Protein AF-A0A0R2NPW0-F1 (afdb_monomer_lite)

Foldseek 3Di:
DDPVLVVLLVLLVVLLPDPCVLPDPVLNVLSVVLNVCSVVVNDPLLSLVVNLVSPPPPPPDLVSRDDSNSVSNVVSVVVVVVDDPVRCVVSVVPPDRVVPDPPPPPDD

Sequence (108 aa):
MDEKAQELFDLIDAAYNEDLSNQPDIYKSNLLKRAGELESGKDGITVMTEIFKDYPTNALDAMSLPEHSRKLYMYVNERFKKLTEKELRDLNLGVGLIATSFTFGSIM

Secondary structure (DSSP, 8-state):
--HHHHHHHHHHHHHHHS--TTS-HHHHHHHHHHHHHHHTT--HHHHHHHHHHHS-TT-S-GGGS-HHHHHHHHHHHHHHHTS-HHHHHHTT-TTTTSTTT-------

InterPro domains:
  IPR015046 Lactococcin-A immunity protein-like [PF08951] (4-76)
  IPR023130 Ta0600-like superfamily [G3DSA:1.20.1440.50] (1-104)

Structure (mmCIF, N/CA/C/O backbone):
data_AF-A0A0R2NPW0-F1
#
_entry.id   AF-A0A0R2NPW0-F1
#
loop_
_atom_site.group_PDB
_atom_site.id
_atom_site.type_symbol
_atom_site.label_atom_id
_atom_site.label_alt_id
_atom_site.label_comp_id
_atom_site.label_asym_id
_atom_site.label_entity_id
_atom_site.label_seq_id
_atom_site.pdbx_PDB_ins_code
_atom_site.Cartn_x
_atom_site.Cartn_y
_atom_site.Cartn_z
_atom_site.occupancy
_atom_site.B_iso_or_equiv
_atom_site.auth_seq_id
_atom_site.auth_comp_id
_atom_site.auth_asym_id
_atom_site.auth_atom_id
_atom_site.pdbx_PDB_model_num
ATOM 1 N N . MET A 1 1 ? -13.811 -9.726 6.195 1.00 72.06 1 MET A N 1
ATOM 2 C CA . MET A 1 1 ? -13.290 -8.428 5.731 1.00 72.06 1 MET A CA 1
ATOM 3 C C . MET A 1 1 ? -14.483 -7.524 5.447 1.00 72.06 1 MET A C 1
ATOM 5 O O . MET A 1 1 ? -15.504 -8.054 5.020 1.00 72.06 1 MET A O 1
ATOM 9 N N . ASP A 1 2 ? -14.423 -6.234 5.786 1.00 84.12 2 ASP A N 1
ATOM 10 C CA . ASP A 1 2 ? -15.514 -5.298 5.470 1.00 84.12 2 ASP A CA 1
ATOM 11 C C . ASP A 1 2 ? -15.498 -4.883 3.985 1.00 84.12 2 ASP A C 1
ATOM 13 O O . ASP A 1 2 ? -14.534 -5.157 3.273 1.00 84.12 2 ASP A O 1
ATOM 17 N N . GLU A 1 3 ? -16.572 -4.242 3.514 1.00 85.88 3 GLU A N 1
ATOM 18 C CA . GLU A 1 3 ? -16.749 -3.856 2.103 1.00 85.88 3 GLU A CA 1
ATOM 19 C C . GLU A 1 3 ? -15.625 -2.944 1.582 1.00 85.88 3 GLU A C 1
ATOM 21 O O . GLU A 1 3 ? -15.169 -3.107 0.453 1.00 85.88 3 GLU A O 1
ATOM 26 N N . LYS A 1 4 ? -15.118 -2.022 2.410 1.00 85.19 4 LYS A N 1
ATOM 27 C CA . LYS A 1 4 ? -14.059 -1.079 2.011 1.00 85.19 4 LYS A CA 1
ATOM 28 C C . LYS A 1 4 ? -12.689 -1.749 1.977 1.00 85.19 4 LYS A C 1
ATOM 30 O O . LYS A 1 4 ? -11.854 -1.404 1.143 1.00 85.19 4 LYS A O 1
ATOM 35 N N . ALA A 1 5 ? -12.448 -2.677 2.898 1.00 86.31 5 ALA A N 1
ATOM 36 C CA . ALA A 1 5 ? -11.243 -3.488 2.930 1.00 86.31 5 ALA A CA 1
ATOM 37 C C . ALA A 1 5 ? -11.212 -4.486 1.760 1.00 86.31 5 ALA A C 1
ATOM 39 O O . ALA A 1 5 ? -10.151 -4.680 1.176 1.00 86.31 5 ALA A O 1
ATOM 40 N N . GLN A 1 6 ? -12.367 -5.035 1.361 1.00 90.06 6 GLN A N 1
ATOM 41 C CA . GLN A 1 6 ? -12.489 -5.842 0.144 1.00 90.06 6 GLN A CA 1
ATOM 42 C C . GLN A 1 6 ? -12.216 -5.009 -1.113 1.00 90.06 6 GLN A C 1
ATOM 44 O O . GLN A 1 6 ? -11.392 -5.409 -1.924 1.00 90.06 6 GLN A O 1
ATOM 49 N N . GLU A 1 7 ? -12.813 -3.818 -1.232 1.00 92.50 7 GLU A N 1
ATOM 50 C CA . GLU A 1 7 ? -12.551 -2.898 -2.351 1.00 92.50 7 GLU A CA 1
ATOM 51 C C . GLU A 1 7 ? -11.052 -2.567 -2.477 1.00 92.50 7 GLU A C 1
ATOM 53 O O . GLU A 1 7 ? -10.486 -2.583 -3.570 1.00 92.50 7 GLU A O 1
ATOM 58 N N . LEU A 1 8 ? -10.380 -2.300 -1.352 1.00 92.56 8 LEU A N 1
ATOM 59 C CA . LEU A 1 8 ? -8.941 -2.043 -1.337 1.00 92.56 8 LEU A CA 1
ATOM 60 C C . LEU A 1 8 ? -8.123 -3.286 -1.715 1.00 92.56 8 LEU A C 1
ATOM 62 O O . LEU A 1 8 ? -7.149 -3.160 -2.455 1.00 92.56 8 LEU A O 1
ATOM 66 N N . PHE A 1 9 ? -8.503 -4.464 -1.221 1.00 93.94 9 PHE A N 1
ATOM 67 C CA . PHE A 1 9 ? -7.846 -5.723 -1.563 1.00 93.94 9 PHE A CA 1
ATOM 68 C C . PHE A 1 9 ? -7.931 -6.004 -3.067 1.00 93.94 9 PHE A C 1
ATOM 70 O O . PHE A 1 9 ? -6.906 -6.268 -3.691 1.00 93.94 9 PHE A O 1
ATOM 77 N N . ASP A 1 10 ? -9.113 -5.850 -3.665 1.00 94.81 10 ASP A N 1
ATOM 78 C CA . ASP A 1 10 ? -9.336 -6.079 -5.096 1.00 94.81 10 ASP A CA 1
ATOM 79 C C . ASP A 1 10 ? -8.488 -5.126 -5.961 1.00 94.81 10 ASP A C 1
ATOM 81 O O . ASP A 1 10 ? -7.954 -5.513 -7.002 1.00 94.81 10 ASP A O 1
ATOM 85 N N . LEU A 1 11 ? -8.304 -3.877 -5.516 1.00 94.62 11 LEU A N 1
ATOM 86 C CA . LEU A 1 11 ? -7.427 -2.910 -6.183 1.00 94.62 11 LEU A CA 1
ATOM 87 C C . LEU A 1 11 ? -5.943 -3.289 -6.086 1.00 94.62 11 LEU A C 1
ATOM 89 O O . LEU A 1 11 ? -5.200 -3.088 -7.049 1.00 94.62 11 LEU A O 1
ATOM 93 N N . ILE A 1 12 ? -5.504 -3.824 -4.943 1.00 93.69 12 ILE A N 1
ATOM 94 C CA . ILE A 1 12 ? -4.130 -4.311 -4.758 1.00 93.69 12 ILE A CA 1
ATOM 95 C C . ILE A 1 12 ? -3.886 -5.546 -5.621 1.00 93.69 12 ILE A C 1
ATOM 97 O O . ILE A 1 12 ? -2.857 -5.615 -6.289 1.00 93.69 12 ILE A O 1
ATOM 101 N N . ASP A 1 13 ? -4.825 -6.491 -5.637 1.00 95.19 13 ASP A N 1
ATOM 102 C CA . ASP A 1 13 ? -4.725 -7.705 -6.445 1.00 95.19 13 ASP A CA 1
ATOM 103 C C . ASP A 1 13 ? -4.673 -7.368 -7.943 1.00 95.19 13 ASP A C 1
ATOM 105 O O . ASP A 1 13 ? -3.805 -7.854 -8.671 1.00 95.19 13 ASP A O 1
ATOM 109 N N . ALA A 1 14 ? -5.511 -6.435 -8.403 1.00 94.69 14 ALA A N 1
ATOM 110 C CA . ALA A 1 14 ? -5.464 -5.955 -9.780 1.00 94.69 14 ALA A CA 1
ATOM 111 C C . ALA A 1 14 ? -4.116 -5.292 -10.130 1.00 94.69 14 ALA A C 1
ATOM 113 O O . ALA A 1 14 ? -3.563 -5.556 -11.197 1.00 94.69 14 ALA A O 1
ATOM 114 N N . ALA A 1 15 ? -3.562 -4.465 -9.235 1.00 92.44 15 ALA A N 1
ATOM 115 C CA . ALA A 1 15 ? -2.247 -3.847 -9.424 1.00 92.44 15 ALA A CA 1
ATOM 116 C C . ALA A 1 15 ? -1.098 -4.870 -9.369 1.00 92.44 15 ALA A C 1
ATOM 118 O O . ALA A 1 15 ? -0.092 -4.715 -10.049 1.00 92.44 15 ALA A O 1
ATOM 119 N N . TYR A 1 16 ? -1.228 -5.941 -8.585 1.00 92.81 16 TYR A N 1
ATOM 120 C CA . TYR A 1 16 ? -0.212 -6.989 -8.482 1.00 92.81 16 TYR A CA 1
ATOM 121 C C . TYR A 1 16 ? -0.116 -7.852 -9.751 1.00 92.81 16 TYR A C 1
ATOM 123 O O . TYR A 1 16 ? 0.973 -8.320 -10.114 1.00 92.81 16 TYR A O 1
ATOM 131 N N . ASN A 1 17 ? -1.259 -8.073 -10.404 1.00 93.44 17 ASN A N 1
ATOM 132 C CA . ASN A 1 17 ? -1.400 -8.955 -11.561 1.00 93.44 17 ASN A CA 1
ATOM 133 C C . ASN A 1 17 ? -1.135 -8.272 -12.914 1.00 93.44 17 ASN A C 1
ATOM 135 O O . ASN A 1 17 ? -1.108 -8.957 -13.937 1.00 93.44 17 ASN A O 1
ATOM 139 N N . GLU A 1 18 ? -0.926 -6.956 -12.952 1.00 91.25 18 GLU A N 1
ATOM 140 C CA . GLU A 1 18 ? -0.589 -6.255 -14.193 1.00 91.25 18 GLU A CA 1
ATOM 141 C C . GLU A 1 18 ? 0.912 -6.327 -14.536 1.00 91.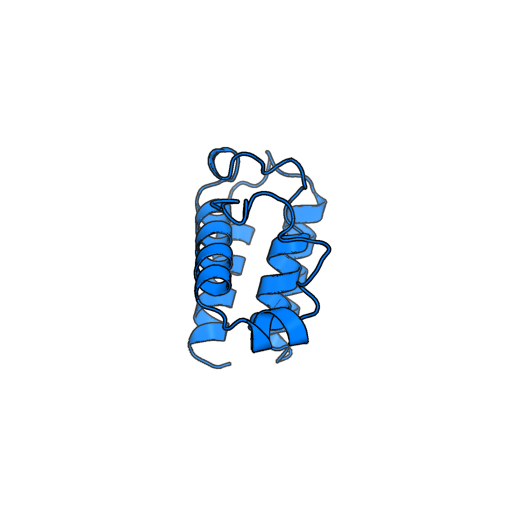25 18 GLU A C 1
ATOM 143 O O . GLU A 1 18 ? 1.739 -6.827 -13.766 1.00 91.25 18 GLU A O 1
ATOM 148 N N . ASP A 1 19 ? 1.277 -5.832 -15.721 1.00 88.69 19 ASP A N 1
ATOM 149 C CA . ASP A 1 19 ? 2.682 -5.709 -16.108 1.00 88.69 19 ASP A CA 1
AT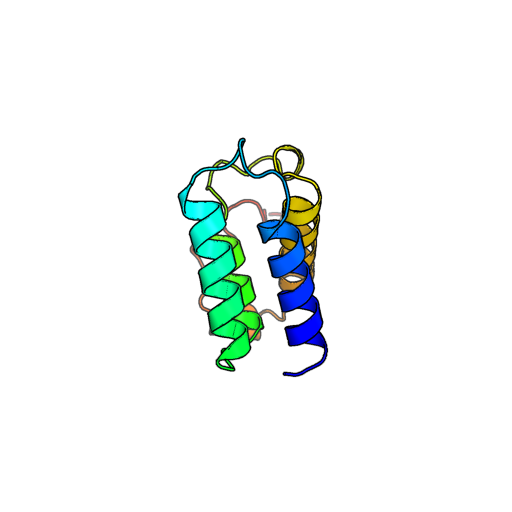OM 150 C C . ASP A 1 19 ? 3.364 -4.579 -15.320 1.00 88.69 19 ASP A C 1
ATOM 152 O O . ASP A 1 19 ? 3.148 -3.392 -15.566 1.00 88.69 19 ASP A O 1
ATOM 156 N N . LEU A 1 20 ? 4.206 -4.981 -14.369 1.00 86.38 20 LEU A N 1
ATOM 157 C CA . LEU A 1 20 ? 4.988 -4.102 -13.501 1.00 86.38 20 LEU A CA 1
ATOM 158 C C . LEU A 1 20 ? 6.463 -4.009 -13.924 1.00 86.38 20 LEU A C 1
ATOM 160 O O . LEU A 1 20 ? 7.293 -3.565 -13.136 1.00 86.38 20 LEU A O 1
ATOM 164 N N . SER A 1 21 ? 6.820 -4.423 -15.145 1.00 85.38 21 SER A N 1
ATOM 165 C CA . SER A 1 21 ? 8.212 -4.422 -15.634 1.00 85.38 21 SER A CA 1
ATOM 166 C C . SER A 1 21 ? 8.882 -3.042 -15.635 1.00 85.38 21 SER A C 1
ATOM 168 O O . SER A 1 21 ? 10.109 -2.950 -15.616 1.00 85.38 21 SER A O 1
ATOM 170 N N . ASN A 1 22 ? 8.092 -1.965 -15.638 1.00 80.69 22 ASN A N 1
ATOM 171 C CA . ASN A 1 22 ? 8.569 -0.586 -15.555 1.00 80.69 22 ASN A CA 1
ATOM 172 C C . ASN A 1 22 ? 8.651 -0.039 -14.115 1.00 80.69 22 ASN A C 1
ATOM 174 O O . ASN A 1 22 ? 8.987 1.133 -13.937 1.00 80.69 22 ASN A O 1
ATOM 178 N N . GLN A 1 23 ? 8.331 -0.851 -13.104 1.00 82.25 23 GLN A N 1
ATOM 179 C CA . GLN A 1 23 ? 8.381 -0.483 -11.691 1.00 82.25 23 GLN A CA 1
ATOM 180 C C . GLN A 1 23 ? 9.575 -1.138 -10.982 1.00 82.25 23 GLN A C 1
ATOM 182 O O . GLN A 1 23 ? 10.072 -2.173 -11.423 1.00 82.25 23 GLN A O 1
ATOM 187 N N . PRO A 1 24 ? 10.043 -0.571 -9.855 1.00 83.50 24 PRO A N 1
ATOM 188 C CA . PRO A 1 24 ? 11.056 -1.222 -9.030 1.00 83.50 24 PRO A CA 1
ATOM 189 C C . PRO A 1 24 ? 10.568 -2.580 -8.502 1.00 83.50 24 PRO A C 1
ATOM 191 O O . PRO A 1 24 ? 9.429 -2.680 -8.0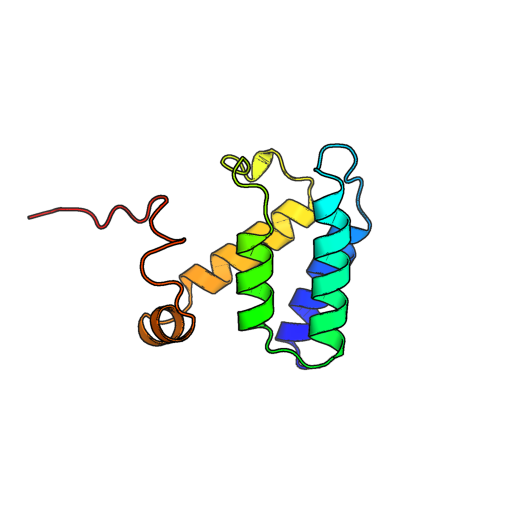48 1.00 83.50 24 PRO A O 1
ATOM 194 N N . ASP A 1 25 ? 11.443 -3.587 -8.438 1.00 82.00 25 ASP A N 1
ATOM 195 C CA . ASP A 1 25 ? 11.098 -4.945 -7.964 1.00 82.00 25 ASP A CA 1
ATOM 196 C C . ASP A 1 25 ? 10.422 -4.960 -6.579 1.00 82.00 25 ASP A C 1
ATOM 198 O O . ASP A 1 25 ? 9.535 -5.771 -6.297 1.00 82.00 25 ASP A O 1
ATOM 202 N N . ILE A 1 26 ? 10.808 -4.018 -5.710 1.00 86.56 26 ILE A N 1
ATOM 203 C CA . ILE A 1 26 ? 10.236 -3.873 -4.367 1.00 86.56 26 ILE A CA 1
ATOM 204 C C . ILE A 1 26 ? 8.743 -3.520 -4.397 1.00 86.56 26 ILE A C 1
ATOM 206 O O . ILE A 1 26 ? 8.020 -3.879 -3.472 1.00 86.56 26 ILE A O 1
ATOM 210 N N . TYR A 1 27 ? 8.253 -2.878 -5.462 1.00 87.06 27 TYR A N 1
ATOM 211 C CA . TYR A 1 27 ? 6.855 -2.472 -5.588 1.00 87.06 27 TYR A CA 1
ATOM 212 C C . TYR A 1 27 ? 5.916 -3.682 -5.580 1.00 87.06 27 TYR A C 1
ATOM 214 O O . TYR A 1 27 ? 4.979 -3.737 -4.784 1.00 87.06 27 TYR A O 1
ATOM 222 N N . LYS A 1 28 ? 6.225 -4.712 -6.379 1.00 88.81 28 LYS A N 1
ATOM 223 C CA . LYS A 1 28 ? 5.430 -5.946 -6.424 1.00 88.81 28 LYS A CA 1
ATOM 224 C C . LYS A 1 28 ? 5.435 -6.680 -5.080 1.00 88.81 28 LYS A C 1
ATOM 226 O O . LYS A 1 28 ? 4.400 -7.179 -4.640 1.00 88.81 28 LYS A O 1
ATOM 231 N N . SER A 1 29 ? 6.584 -6.707 -4.401 1.00 90.31 29 SER A N 1
ATOM 232 C CA . SER A 1 29 ? 6.691 -7.272 -3.050 1.00 90.31 29 SER A CA 1
ATOM 233 C C . SER A 1 29 ? 5.871 -6.485 -2.025 1.00 90.31 29 SER A C 1
ATOM 235 O O . SER A 1 29 ? 5.280 -7.088 -1.128 1.00 90.31 29 SER A O 1
ATOM 237 N N . ASN A 1 30 ? 5.826 -5.157 -2.141 1.00 90.94 30 ASN A N 1
ATOM 238 C CA . ASN A 1 30 ? 5.031 -4.309 -1.263 1.00 90.94 30 ASN A CA 1
ATOM 239 C C . ASN A 1 30 ? 3.538 -4.573 -1.471 1.00 90.94 30 ASN A C 1
ATOM 241 O O . ASN A 1 30 ? 2.851 -4.831 -0.491 1.00 90.94 30 ASN A O 1
ATOM 245 N N . LEU A 1 31 ? 3.046 -4.628 -2.715 1.00 91.94 31 LEU A N 1
ATOM 246 C CA . LEU A 1 31 ? 1.642 -4.963 -3.000 1.00 91.94 31 LEU A CA 1
ATOM 247 C C . LEU A 1 31 ? 1.222 -6.293 -2.356 1.00 91.94 31 LEU A C 1
ATOM 249 O O . LEU A 1 31 ? 0.233 -6.336 -1.626 1.00 91.94 31 LEU A O 1
ATOM 253 N N . LEU A 1 32 ? 2.022 -7.351 -2.533 1.00 93.38 32 LEU A N 1
ATOM 254 C CA . LEU A 1 32 ? 1.746 -8.657 -1.928 1.00 93.38 32 LEU A CA 1
ATOM 255 C C . LEU A 1 32 ? 1.712 -8.591 -0.395 1.00 93.38 32 LEU A C 1
ATOM 257 O O . LEU A 1 32 ? 0.828 -9.163 0.242 1.00 93.38 32 LEU A O 1
ATOM 261 N N . LYS A 1 33 ? 2.658 -7.862 0.208 1.00 93.88 33 LYS A N 1
ATOM 262 C CA . LYS A 1 33 ? 2.688 -7.650 1.657 1.00 93.88 33 LYS A CA 1
ATOM 263 C C . LYS A 1 33 ? 1.413 -6.954 2.144 1.00 93.88 33 LYS A C 1
ATOM 265 O O . LYS A 1 33 ? 0.847 -7.378 3.146 1.00 93.88 33 LYS A O 1
ATOM 270 N N . ARG A 1 34 ? 0.956 -5.906 1.453 1.00 92.12 34 ARG A N 1
ATOM 271 C CA . ARG A 1 34 ? -0.241 -5.138 1.838 1.00 92.12 34 ARG A CA 1
ATOM 272 C C . ARG A 1 34 ? -1.531 -5.938 1.674 1.00 92.12 34 ARG A C 1
ATOM 274 O O . ARG A 1 34 ? -2.398 -5.841 2.539 1.00 92.12 34 ARG A O 1
ATOM 281 N N . ALA A 1 35 ? -1.624 -6.774 0.639 1.00 93.00 35 ALA A N 1
ATOM 282 C CA . ALA A 1 35 ? -2.724 -7.724 0.481 1.00 93.00 35 ALA A CA 1
ATOM 283 C C . ALA A 1 35 ? -2.810 -8.685 1.682 1.00 93.00 35 ALA A C 1
ATOM 285 O O . ALA A 1 35 ? -3.856 -8.776 2.321 1.00 93.00 35 ALA A O 1
ATOM 286 N N . GLY A 1 36 ? -1.691 -9.314 2.063 1.00 91.94 36 GLY A N 1
ATOM 287 C CA . GLY A 1 36 ? -1.655 -10.219 3.219 1.00 91.94 36 GLY A CA 1
ATOM 288 C C . GLY A 1 36 ? -1.934 -9.520 4.557 1.00 91.94 36 GLY A C 1
ATOM 289 O O . GLY A 1 36 ? -2.566 -10.087 5.447 1.00 91.94 36 GLY A O 1
ATOM 290 N N . GLU A 1 37 ? -1.515 -8.261 4.705 1.00 91.81 37 GLU A N 1
ATOM 291 C CA . GLU A 1 37 ? -1.860 -7.449 5.873 1.00 91.81 37 GLU A CA 1
ATOM 292 C C . GLU A 1 37 ? -3.379 -7.209 5.978 1.00 91.81 37 GLU A C 1
ATOM 294 O O . GLU A 1 37 ? -3.931 -7.371 7.070 1.00 91.81 37 GLU A O 1
ATOM 299 N N . LEU A 1 38 ? -4.076 -6.913 4.873 1.00 90.62 38 LEU A N 1
ATOM 300 C CA . LEU A 1 38 ? -5.543 -6.788 4.867 1.00 90.62 38 LEU A CA 1
ATOM 301 C C . LEU A 1 38 ? -6.240 -8.101 5.217 1.00 90.62 38 LEU A C 1
ATOM 303 O O . LEU A 1 38 ? -7.157 -8.103 6.040 1.00 90.62 38 LEU A O 1
ATOM 307 N N . GLU A 1 39 ? -5.780 -9.220 4.656 1.00 89.25 39 GLU A N 1
ATOM 308 C CA . GLU A 1 39 ? -6.339 -10.541 4.969 1.00 89.25 39 GLU A CA 1
ATOM 309 C C . GLU A 1 39 ? -6.173 -10.905 6.447 1.00 89.25 39 GLU A C 1
ATOM 311 O O . GLU A 1 39 ? -7.070 -11.497 7.048 1.00 89.25 39 GLU A O 1
ATOM 316 N N . SER A 1 40 ? -5.061 -10.496 7.067 1.00 89.12 40 SER A N 1
ATOM 317 C CA . SER A 1 40 ? -4.818 -10.704 8.500 1.00 89.12 40 SER A CA 1
ATOM 318 C C . SER A 1 40 ? -5.679 -9.824 9.420 1.00 89.12 40 SER A C 1
ATOM 320 O O . SER A 1 40 ? -5.609 -9.957 10.643 1.00 89.12 40 SER A O 1
ATOM 322 N N . GLY A 1 41 ? -6.503 -8.936 8.853 1.00 86.25 41 GLY A N 1
ATOM 323 C CA . GLY A 1 41 ? -7.379 -8.031 9.592 1.00 86.25 41 GLY A CA 1
ATOM 324 C C . GLY A 1 41 ? -6.709 -6.725 10.017 1.00 86.25 41 GLY A C 1
ATOM 325 O O . GLY A 1 41 ? -7.213 -6.058 10.923 1.00 86.25 41 GLY A O 1
ATOM 326 N N . LYS A 1 42 ? -5.584 -6.344 9.392 1.00 86.81 42 LYS A N 1
ATOM 327 C CA . LYS A 1 42 ? -4.996 -5.015 9.593 1.00 86.81 42 LYS A CA 1
ATOM 328 C C . LYS A 1 42 ? -5.975 -3.953 9.101 1.00 86.81 42 LYS A C 1
ATOM 330 O O . LYS A 1 42 ? -6.645 -4.119 8.084 1.00 86.81 42 LYS A O 1
ATOM 335 N N . ASP A 1 43 ? -6.038 -2.850 9.836 1.00 84.44 43 ASP A N 1
ATOM 336 C CA . ASP A 1 43 ? -6.909 -1.728 9.511 1.00 84.44 43 ASP A CA 1
ATOM 337 C C . ASP A 1 43 ? -6.624 -1.169 8.102 1.00 84.44 43 ASP A C 1
ATOM 339 O O . ASP A 1 43 ? -5.477 -0.889 7.737 1.00 84.44 43 ASP A O 1
ATOM 343 N N . GLY A 1 44 ? -7.687 -0.982 7.315 1.00 84.75 44 GLY A N 1
ATOM 344 C CA . GLY A 1 44 ? -7.587 -0.553 5.921 1.00 84.75 44 GLY A CA 1
ATOM 345 C C . GLY A 1 44 ? -6.980 0.840 5.758 1.00 84.75 44 GLY A C 1
ATOM 346 O O . GLY A 1 44 ? -6.259 1.082 4.793 1.00 84.75 44 GLY A O 1
ATOM 347 N N . ILE A 1 45 ? -7.198 1.754 6.710 1.00 82.88 45 ILE A N 1
ATOM 348 C CA . ILE A 1 45 ? -6.614 3.104 6.669 1.00 82.88 45 ILE A CA 1
ATOM 349 C C . ILE A 1 45 ? -5.098 3.042 6.879 1.00 82.88 45 ILE A C 1
ATOM 351 O O . ILE A 1 45 ? -4.332 3.717 6.180 1.00 82.88 45 ILE A O 1
ATOM 355 N N . THR A 1 46 ? -4.655 2.182 7.791 1.00 84.19 46 THR A N 1
ATOM 356 C CA . THR A 1 46 ? -3.237 1.896 8.017 1.00 84.19 46 THR A CA 1
ATOM 357 C C . THR A 1 46 ? -2.593 1.317 6.758 1.00 84.19 46 THR A C 1
ATOM 359 O O . THR A 1 46 ? -1.552 1.812 6.325 1.00 84.19 46 THR A O 1
ATOM 362 N N . VAL A 1 47 ? -3.240 0.341 6.115 1.00 87.06 47 VAL A N 1
ATOM 363 C CA . VAL A 1 47 ? -2.736 -0.256 4.870 1.00 87.06 47 VAL A CA 1
ATOM 364 C C . VAL A 1 47 ? -2.668 0.774 3.738 1.00 87.06 47 VAL A C 1
ATOM 366 O O . VAL A 1 47 ? -1.639 0.874 3.076 1.00 87.06 47 VAL A O 1
ATOM 369 N N . MET A 1 48 ? -3.699 1.606 3.547 1.00 86.56 48 MET A N 1
ATOM 370 C CA . MET A 1 48 ? -3.674 2.698 2.557 1.00 86.56 48 MET A CA 1
ATOM 371 C C . MET A 1 48 ? -2.511 3.667 2.794 1.00 86.56 48 MET A C 1
ATOM 373 O O . MET A 1 48 ? -1.869 4.124 1.849 1.00 86.56 48 MET A O 1
ATOM 377 N N . THR A 1 49 ? -2.223 3.969 4.060 1.00 82.25 49 THR A N 1
ATOM 378 C CA . THR A 1 49 ? -1.131 4.870 4.456 1.00 82.25 49 THR A CA 1
ATOM 379 C C . THR A 1 49 ? 0.221 4.298 4.095 1.00 82.25 49 THR A C 1
ATOM 381 O O . THR A 1 49 ? 1.099 5.012 3.616 1.00 82.25 49 THR A O 1
ATOM 384 N N . GLU A 1 50 ? 0.402 3.008 4.310 1.00 85.81 50 GLU A N 1
ATOM 385 C CA . GLU A 1 50 ? 1.642 2.347 3.960 1.00 85.81 50 GLU A CA 1
ATOM 386 C C . GLU A 1 50 ? 1.785 2.155 2.449 1.00 85.81 50 GLU A C 1
ATOM 388 O O . GLU A 1 50 ? 2.862 2.417 1.931 1.00 85.81 50 GLU A O 1
ATOM 393 N N . ILE A 1 51 ? 0.703 1.834 1.731 1.00 86.69 51 ILE A N 1
ATOM 394 C CA . ILE A 1 51 ? 0.680 1.819 0.260 1.00 86.69 51 ILE A CA 1
ATOM 395 C C . ILE A 1 51 ? 1.139 3.170 -0.292 1.00 86.69 51 ILE A C 1
ATOM 397 O O . ILE A 1 51 ? 1.987 3.216 -1.176 1.00 86.69 51 ILE A O 1
ATOM 401 N N . PHE A 1 52 ? 0.631 4.277 0.258 1.00 82.44 52 PHE A N 1
ATOM 402 C CA . PHE A 1 52 ? 1.033 5.619 -0.162 1.00 82.44 52 PHE A CA 1
ATOM 403 C C . PHE A 1 52 ? 2.532 5.889 0.047 1.00 82.44 52 PHE A C 1
ATOM 405 O O . PHE A 1 52 ? 3.157 6.522 -0.798 1.00 82.44 52 PHE A O 1
ATOM 412 N N . LYS A 1 53 ? 3.117 5.384 1.141 1.00 78.88 53 LYS A N 1
ATOM 413 C CA . LYS A 1 53 ? 4.560 5.496 1.434 1.00 78.88 53 LYS A CA 1
ATOM 414 C C . LYS A 1 53 ? 5.422 4.573 0.574 1.00 78.88 53 LYS A C 1
ATOM 416 O O . LYS A 1 53 ? 6.576 4.897 0.316 1.00 78.88 53 LYS A O 1
ATOM 421 N N . ASP A 1 54 ? 4.876 3.426 0.185 1.00 80.44 54 ASP A N 1
ATOM 422 C CA . ASP A 1 54 ? 5.565 2.405 -0.600 1.00 80.44 54 ASP A CA 1
ATOM 423 C C . ASP A 1 54 ? 5.651 2.768 -2.090 1.00 80.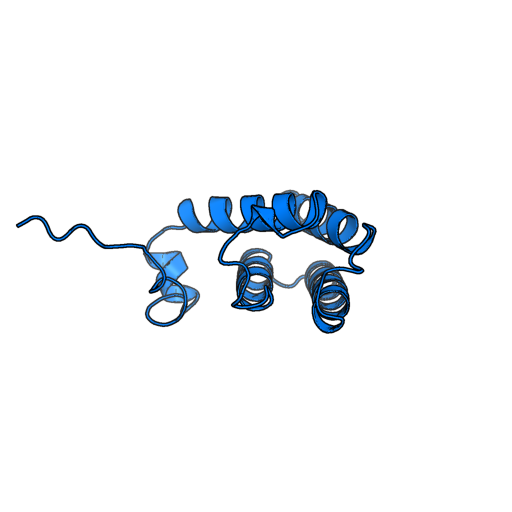44 54 ASP A C 1
ATOM 425 O O . ASP A 1 54 ? 6.457 2.172 -2.812 1.00 80.44 54 ASP A O 1
ATOM 429 N N . TYR A 1 55 ? 4.847 3.731 -2.566 1.00 76.19 55 TYR A N 1
ATOM 430 C CA . TYR A 1 55 ? 5.018 4.274 -3.911 1.00 76.19 55 TYR A CA 1
ATOM 431 C C . TYR A 1 55 ? 6.400 4.922 -4.032 1.00 76.19 55 TYR A C 1
ATOM 433 O O . TYR A 1 55 ? 6.796 5.704 -3.164 1.00 76.19 55 TYR A O 1
ATOM 441 N N . PRO A 1 56 ? 7.150 4.626 -5.108 1.00 64.31 56 PRO A N 1
ATOM 442 C CA . PRO A 1 56 ? 8.467 5.205 -5.298 1.00 64.31 56 PRO A CA 1
ATOM 443 C C . PRO A 1 56 ? 8.353 6.731 -5.283 1.00 64.31 56 PRO A C 1
ATOM 445 O O . PRO A 1 56 ? 7.518 7.303 -5.976 1.00 64.31 56 PRO A O 1
ATOM 448 N N . THR A 1 57 ? 9.222 7.403 -4.529 1.00 56.25 57 THR A N 1
ATOM 449 C CA . THR A 1 57 ? 9.295 8.872 -4.388 1.00 56.25 57 THR A CA 1
ATOM 450 C C . THR A 1 57 ? 9.424 9.628 -5.721 1.00 56.25 57 THR A C 1
ATOM 452 O O . THR A 1 57 ? 9.225 10.839 -5.759 1.00 56.25 57 THR A O 1
ATOM 455 N N . ASN A 1 58 ? 9.697 8.918 -6.821 1.00 47.84 58 ASN A N 1
ATOM 456 C CA . ASN A 1 58 ? 9.718 9.427 -8.194 1.00 47.84 58 ASN A CA 1
ATOM 457 C C . ASN A 1 58 ? 8.350 9.383 -8.906 1.00 47.84 58 ASN A C 1
ATOM 459 O O . ASN A 1 58 ? 8.260 9.804 -10.056 1.00 47.84 58 ASN A O 1
ATOM 463 N N . ALA A 1 59 ? 7.276 8.939 -8.245 1.00 50.78 59 ALA A N 1
ATOM 464 C CA . ALA A 1 59 ? 5.893 8.980 -8.732 1.00 50.78 59 ALA A CA 1
ATOM 465 C C . ALA A 1 59 ? 5.305 10.410 -8.741 1.00 50.78 59 ALA A C 1
ATOM 467 O O . ALA A 1 59 ? 4.111 10.607 -8.525 1.00 50.78 59 ALA A O 1
ATOM 468 N N . LEU A 1 60 ? 6.143 11.416 -9.024 1.00 45.50 60 LEU A N 1
ATOM 469 C CA . LEU A 1 60 ? 5.728 12.789 -9.330 1.00 45.50 60 LEU A CA 1
ATOM 470 C C . LEU A 1 60 ? 4.775 12.848 -10.530 1.00 45.50 60 LEU A C 1
ATOM 472 O O . LEU A 1 60 ? 4.116 13.864 -10.725 1.00 45.50 60 LEU A O 1
ATOM 476 N N . ASP A 1 61 ? 4.646 11.753 -11.279 1.00 56.84 61 ASP A N 1
ATOM 477 C CA . ASP A 1 61 ? 3.582 11.590 -12.246 1.00 56.84 61 ASP A CA 1
ATOM 478 C C . ASP A 1 61 ? 2.866 10.255 -12.029 1.00 56.84 61 ASP A C 1
ATOM 480 O O . ASP A 1 61 ? 3.358 9.199 -12.430 1.00 56.84 61 ASP A O 1
ATOM 484 N N . ALA A 1 62 ? 1.672 10.275 -11.431 1.00 62.16 62 ALA A N 1
ATOM 485 C CA . ALA A 1 62 ? 0.774 9.114 -11.401 1.00 62.16 62 ALA A CA 1
ATOM 486 C C . ALA A 1 62 ? 0.517 8.549 -12.820 1.00 62.16 62 ALA A C 1
ATOM 488 O O . ALA A 1 62 ? 0.117 7.395 -12.978 1.00 62.16 62 ALA A O 1
ATOM 489 N N . MET A 1 63 ? 0.790 9.340 -13.867 1.00 66.19 63 MET A N 1
ATOM 490 C CA . MET A 1 63 ? 0.772 8.915 -15.267 1.00 66.19 63 MET A CA 1
ATOM 491 C C . MET A 1 63 ? 1.877 7.914 -15.643 1.00 66.19 63 MET A C 1
ATOM 493 O O . MET A 1 63 ? 1.726 7.200 -16.629 1.00 66.19 63 MET A O 1
ATOM 497 N N . SER A 1 64 ? 2.958 7.818 -14.866 1.00 74.06 64 SER A N 1
ATOM 498 C CA . SER A 1 64 ? 4.030 6.825 -15.06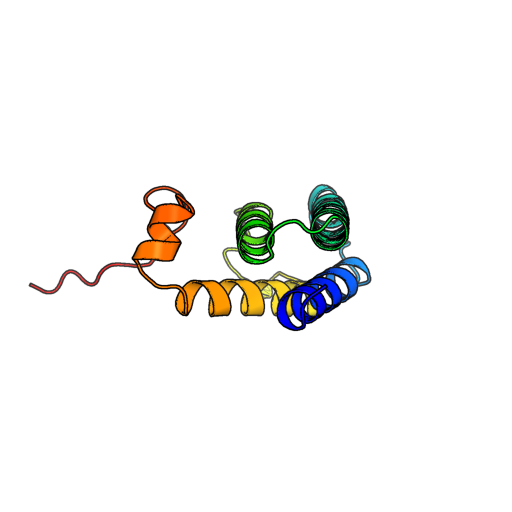2 1.00 74.06 64 SER A CA 1
ATOM 499 C C . SER A 1 64 ? 3.688 5.437 -14.512 1.00 74.06 64 SER A C 1
ATOM 501 O O . SER A 1 64 ? 4.332 4.452 -14.876 1.00 74.06 64 SER A O 1
ATOM 503 N N . LEU A 1 65 ? 2.657 5.348 -13.664 1.00 81.38 65 LEU A N 1
ATOM 504 C CA . LEU A 1 65 ? 2.160 4.077 -13.156 1.00 81.38 65 LEU A CA 1
ATOM 505 C C . LEU A 1 65 ? 1.361 3.343 -14.246 1.00 81.38 65 LEU A C 1
ATOM 507 O O . LEU A 1 65 ? 0.618 3.998 -14.994 1.00 81.38 65 LEU A O 1
ATOM 511 N N . PRO A 1 66 ? 1.457 2.004 -14.302 1.00 86.25 66 PRO A N 1
ATOM 512 C CA . PRO A 1 66 ? 0.517 1.153 -15.022 1.00 86.25 66 PRO A CA 1
ATOM 513 C C . PRO A 1 66 ? -0.939 1.392 -14.591 1.00 86.25 66 PRO A C 1
ATOM 515 O O . PRO A 1 66 ? -1.213 2.054 -13.587 1.00 86.25 66 PRO A O 1
ATOM 518 N N . GLU A 1 67 ? -1.896 0.912 -15.382 1.00 89.88 67 GLU A N 1
ATOM 519 C CA . GLU A 1 67 ? -3.304 1.298 -15.252 1.00 89.88 67 GLU A CA 1
ATOM 520 C C . GLU A 1 67 ? -3.903 0.975 -13.874 1.00 89.88 67 GLU A C 1
ATOM 522 O O . GLU A 1 67 ? -4.545 1.838 -13.266 1.00 89.88 67 GLU A O 1
ATOM 527 N N . HIS A 1 68 ? -3.706 -0.240 -13.363 1.00 91.50 68 HIS A N 1
ATOM 528 C CA . HIS A 1 68 ? -4.284 -0.673 -12.093 1.00 91.50 68 HIS A CA 1
ATOM 529 C C . HIS A 1 68 ? -3.544 -0.069 -10.899 1.00 91.50 68 HIS A C 1
ATOM 531 O O . HIS A 1 68 ? -4.189 0.404 -9.964 1.00 91.50 68 HIS A O 1
ATOM 537 N N . SER A 1 69 ? -2.222 0.054 -10.975 1.00 88.38 69 SER A N 1
ATOM 538 C CA . SER A 1 69 ? -1.389 0.777 -10.011 1.00 88.38 69 SER A CA 1
ATOM 539 C C . SER A 1 69 ? -1.812 2.241 -9.908 1.00 88.38 69 SER A C 1
ATOM 541 O O . SER A 1 69 ? -1.928 2.795 -8.816 1.00 88.38 69 SER A O 1
ATOM 543 N N . ARG A 1 70 ? -2.136 2.879 -11.039 1.00 88.00 70 ARG A N 1
ATOM 544 C CA . ARG A 1 70 ? -2.671 4.245 -11.061 1.00 88.00 70 ARG A CA 1
ATOM 545 C C . ARG A 1 70 ? -4.047 4.323 -10.408 1.00 88.00 70 ARG A C 1
ATOM 547 O O . ARG A 1 70 ? -4.285 5.250 -9.637 1.00 88.00 70 ARG A O 1
ATOM 554 N N . LYS A 1 71 ? -4.944 3.371 -10.684 1.00 90.62 71 LYS A N 1
ATOM 555 C CA . LYS A 1 71 ? -6.268 3.302 -10.037 1.00 90.62 71 LYS A CA 1
ATOM 556 C C . LYS A 1 71 ? -6.136 3.133 -8.523 1.00 90.62 71 LYS A C 1
ATOM 558 O O . LYS A 1 71 ? -6.790 3.867 -7.786 1.00 90.62 71 LYS A O 1
ATOM 563 N N . LEU A 1 72 ? -5.249 2.249 -8.065 1.00 91.00 72 LEU A N 1
ATOM 564 C CA . LEU A 1 72 ? -4.938 2.066 -6.647 1.00 91.00 72 LEU A CA 1
ATOM 565 C C . LEU A 1 72 ? -4.400 3.363 -6.025 1.00 91.00 72 LEU A C 1
ATOM 567 O O . LEU A 1 72 ? -4.884 3.790 -4.979 1.00 91.00 72 LEU A O 1
ATOM 571 N N . TYR A 1 73 ? -3.448 4.033 -6.680 1.00 87.06 73 TYR A N 1
ATOM 572 C CA . TYR A 1 73 ? -2.921 5.321 -6.225 1.00 87.06 73 TYR A CA 1
ATOM 573 C C . TYR A 1 73 ? -4.017 6.391 -6.114 1.00 87.06 73 TYR A C 1
ATOM 575 O O . TYR A 1 73 ? -4.120 7.071 -5.093 1.00 87.06 73 TYR A O 1
ATOM 583 N N . MET A 1 74 ? -4.858 6.533 -7.144 1.00 85.88 74 MET A N 1
ATOM 584 C CA . MET A 1 74 ? -5.964 7.493 -7.150 1.00 85.88 74 MET A CA 1
ATOM 585 C C . MET A 1 74 ? -6.967 7.201 -6.037 1.00 85.88 74 MET A C 1
ATOM 587 O O . MET A 1 74 ? -7.337 8.120 -5.311 1.00 85.88 74 MET A O 1
ATOM 591 N N . TYR A 1 75 ? -7.347 5.936 -5.859 1.00 89.06 75 TYR A N 1
ATOM 592 C CA . TYR A 1 75 ? -8.243 5.506 -4.790 1.00 89.06 75 TYR A CA 1
ATOM 593 C C . TYR A 1 75 ? -7.698 5.896 -3.411 1.00 89.06 75 TYR A C 1
ATOM 595 O O . TYR A 1 75 ? -8.377 6.564 -2.630 1.00 89.06 75 TYR A O 1
ATOM 603 N N . VAL A 1 76 ? -6.439 5.548 -3.137 1.00 85.75 76 VAL A N 1
ATOM 604 C CA . VAL A 1 76 ? -5.756 5.865 -1.878 1.00 85.75 76 VAL A CA 1
ATOM 605 C C . VAL A 1 76 ? -5.678 7.384 -1.661 1.00 85.75 76 VAL A C 1
ATOM 607 O O . VAL A 1 76 ? -6.041 7.882 -0.595 1.00 85.75 76 VAL A O 1
ATOM 610 N N . ASN A 1 77 ? -5.288 8.145 -2.685 1.00 82.19 77 ASN A N 1
ATOM 611 C CA . ASN A 1 77 ? -5.186 9.604 -2.622 1.00 82.19 77 ASN A CA 1
ATOM 612 C C . ASN A 1 77 ? -6.550 10.288 -2.392 1.00 82.19 77 ASN A C 1
ATOM 614 O O . ASN A 1 77 ? -6.667 11.222 -1.599 1.00 82.19 77 ASN A O 1
ATOM 618 N N . GLU A 1 78 ? -7.612 9.823 -3.053 1.00 82.62 78 GLU A N 1
ATOM 619 C CA . GLU A 1 78 ? -8.969 10.335 -2.842 1.00 82.62 78 GLU A CA 1
ATOM 620 C C . GLU A 1 78 ? -9.502 10.024 -1.445 1.00 82.62 78 GLU A C 1
ATOM 622 O O . GLU A 1 78 ? -10.186 10.862 -0.851 1.00 82.62 78 GLU A O 1
ATOM 627 N N . ARG A 1 79 ? -9.187 8.843 -0.902 1.00 81.69 79 ARG A N 1
ATOM 628 C CA . ARG A 1 79 ? -9.531 8.488 0.478 1.00 81.69 79 ARG A CA 1
ATOM 629 C C . ARG A 1 79 ? -8.817 9.412 1.463 1.00 81.69 79 ARG A C 1
ATOM 631 O O . ARG A 1 79 ? -9.485 9.927 2.355 1.00 81.69 79 ARG A O 1
ATOM 638 N N . PHE A 1 80 ? -7.536 9.728 1.249 1.00 75.31 80 PHE A N 1
ATOM 639 C CA . PHE A 1 80 ? -6.806 10.693 2.083 1.00 75.31 80 PHE A CA 1
ATOM 640 C C . PHE A 1 80 ? -7.405 12.096 2.066 1.00 75.31 80 PHE A C 1
ATOM 642 O O . PHE A 1 80 ? -7.546 12.705 3.123 1.00 75.31 80 PHE A O 1
ATOM 649 N N . LYS A 1 81 ? -7.833 12.591 0.900 1.00 71.31 81 LYS A N 1
ATOM 650 C CA . LYS A 1 81 ? -8.517 13.894 0.785 1.00 71.31 81 LYS A CA 1
ATOM 651 C C . LYS A 1 81 ? -9.847 13.959 1.543 1.00 71.31 81 LYS A C 1
ATOM 653 O O . LYS A 1 81 ? -10.329 15.054 1.815 1.00 71.31 81 LYS A O 1
ATOM 658 N N . LYS A 1 82 ? -10.459 12.809 1.834 1.00 75.19 82 LYS A N 1
ATOM 659 C CA . LYS A 1 82 ? -11.739 12.699 2.549 1.00 75.19 82 LYS A CA 1
ATOM 660 C C . LYS A 1 82 ? -11.571 12.427 4.050 1.00 75.19 82 LYS A C 1
ATOM 662 O O . LYS A 1 82 ? -12.584 12.408 4.745 1.00 75.19 82 LYS A O 1
ATOM 667 N N . LEU A 1 83 ? -10.347 12.214 4.548 1.00 72.12 83 LEU A N 1
ATOM 668 C CA . LEU A 1 83 ? -10.091 12.051 5.983 1.00 72.12 83 LEU A CA 1
ATOM 669 C C . LEU A 1 83 ? -10.218 13.386 6.721 1.00 72.12 83 LEU A C 1
ATOM 671 O O . LEU A 1 83 ? -9.880 14.447 6.195 1.00 72.12 83 LEU A O 1
ATOM 675 N N . THR A 1 84 ? -10.679 13.330 7.967 1.00 64.75 84 THR A N 1
ATOM 676 C CA . THR A 1 84 ? -10.735 14.501 8.847 1.00 64.75 84 THR A CA 1
ATOM 677 C C . THR A 1 84 ? -9.341 14.892 9.345 1.00 64.75 84 THR A C 1
ATOM 679 O O . THR A 1 84 ? -8.438 14.062 9.448 1.00 64.75 84 THR A O 1
ATOM 682 N N . GLU A 1 85 ? -9.153 16.157 9.739 1.00 63.47 85 GLU A N 1
ATOM 683 C CA . GLU A 1 85 ? -7.884 16.626 10.326 1.00 63.47 85 GLU A CA 1
ATOM 684 C C . GLU A 1 85 ? -7.455 15.820 11.560 1.00 63.47 85 GLU A C 1
ATOM 686 O O . GLU A 1 85 ? -6.261 15.648 11.808 1.00 63.47 85 GLU A O 1
ATOM 691 N N . LYS A 1 86 ? -8.424 15.315 12.334 1.00 64.19 86 LYS A N 1
ATOM 692 C CA . LYS A 1 86 ? -8.170 14.466 13.499 1.00 64.19 86 LYS A CA 1
ATOM 693 C C . LYS A 1 86 ? -7.599 13.112 13.078 1.00 64.19 86 LYS A C 1
ATOM 695 O O . LYS A 1 86 ? -6.569 12.712 13.602 1.00 64.19 86 LYS A O 1
ATOM 700 N N . GLU A 1 87 ? -8.212 12.456 12.096 1.00 65.94 87 GLU A N 1
ATOM 701 C CA . GLU A 1 87 ? -7.734 11.172 11.567 1.00 65.94 87 GLU A CA 1
ATOM 702 C C . GLU A 1 87 ? -6.351 11.313 10.919 1.00 65.94 87 GLU A C 1
ATOM 704 O O . GLU A 1 87 ? -5.473 10.488 11.148 1.00 65.94 87 GLU A O 1
ATOM 709 N N . LEU A 1 88 ? -6.104 12.402 10.185 1.00 65.44 88 LEU A N 1
ATOM 710 C CA . LEU A 1 88 ? -4.784 12.694 9.612 1.00 65.44 88 LEU A CA 1
ATOM 711 C C . LEU A 1 88 ? -3.702 12.889 10.691 1.00 65.44 88 LEU A C 1
ATOM 713 O O . LEU A 1 88 ? -2.559 12.460 10.508 1.00 65.44 88 LEU A O 1
ATOM 717 N N . ARG A 1 89 ? -4.045 13.521 11.822 1.00 63.19 89 ARG A N 1
ATOM 718 C CA . ARG A 1 89 ? -3.136 13.682 12.970 1.00 63.19 89 ARG A CA 1
ATOM 719 C C . ARG A 1 89 ? -2.897 12.367 13.706 1.00 63.19 89 ARG A C 1
ATOM 721 O O . ARG A 1 89 ? -1.744 12.060 13.992 1.00 63.19 89 ARG A O 1
ATOM 728 N N . ASP A 1 90 ? -3.949 11.596 13.967 1.00 63.81 90 ASP A N 1
ATOM 729 C CA . ASP A 1 90 ? -3.871 10.315 14.681 1.00 63.81 90 ASP A CA 1
ATOM 730 C C . ASP A 1 90 ? -3.060 9.272 13.887 1.00 63.81 90 ASP A C 1
ATOM 732 O O . ASP A 1 90 ? -2.324 8.477 14.467 1.00 63.81 90 ASP A O 1
ATOM 736 N N . LEU A 1 91 ? -3.095 9.335 12.551 1.00 64.38 91 LEU A N 1
ATOM 737 C CA . LEU A 1 91 ? -2.253 8.522 11.662 1.00 64.38 91 LEU A CA 1
ATOM 738 C C . LEU A 1 91 ? -0.789 8.995 11.586 1.00 64.38 91 LEU A C 1
ATOM 740 O O . LEU A 1 91 ? 0.014 8.401 10.862 1.00 64.38 91 LEU A O 1
ATOM 744 N N . ASN A 1 92 ? -0.430 10.072 12.296 1.00 57.47 92 ASN A N 1
ATOM 745 C CA . ASN A 1 92 ? 0.882 10.718 12.240 1.00 57.47 92 ASN A CA 1
ATOM 746 C C . ASN A 1 92 ? 1.312 11.055 10.792 1.00 57.47 92 ASN A C 1
ATOM 748 O O . ASN A 1 92 ? 2.496 11.055 10.451 1.00 57.47 92 ASN A O 1
ATOM 752 N N . LEU A 1 93 ? 0.331 11.326 9.917 1.00 55.44 93 LEU A N 1
ATOM 753 C CA . LEU A 1 93 ? 0.540 11.855 8.562 1.00 55.44 93 LEU A CA 1
ATOM 754 C C . LEU A 1 93 ? 0.886 13.352 8.594 1.00 55.44 93 LEU A C 1
ATOM 756 O O . LEU A 1 93 ? 1.328 13.923 7.594 1.00 55.44 93 LEU A O 1
ATOM 760 N N . GLY A 1 94 ? 0.720 13.981 9.760 1.00 44.38 94 GLY A N 1
ATOM 761 C CA . GLY A 1 94 ? 1.168 15.332 10.046 1.00 44.38 94 GLY A CA 1
ATOM 762 C C . GLY A 1 94 ? 2.693 15.441 10.025 1.00 44.38 94 GLY A C 1
ATOM 763 O O . GLY A 1 94 ? 3.392 14.765 10.770 1.00 44.38 94 GLY A O 1
ATOM 764 N N . VAL A 1 95 ? 3.176 16.381 9.213 1.00 42.38 95 VAL A N 1
ATOM 765 C CA . VAL A 1 95 ? 4.546 16.925 9.117 1.00 42.38 95 VAL A CA 1
ATOM 766 C C . VAL A 1 95 ? 5.484 16.256 8.094 1.00 42.38 95 VAL A C 1
ATOM 768 O O . VAL A 1 95 ? 6.273 16.972 7.488 1.00 42.38 95 VAL A O 1
ATOM 771 N N . GLY A 1 96 ? 5.384 14.954 7.802 1.00 41.81 96 GLY A N 1
ATOM 772 C CA . GLY A 1 96 ? 6.384 14.276 6.945 1.00 41.81 96 GLY A CA 1
ATOM 773 C C . GLY A 1 96 ? 6.012 14.000 5.479 1.00 41.81 96 GLY A C 1
ATOM 774 O O . GLY A 1 96 ? 6.889 14.022 4.622 1.00 41.81 96 GLY A O 1
ATOM 775 N N . LEU A 1 97 ? 4.740 13.703 5.177 1.00 47.16 97 LEU A N 1
ATOM 776 C CA . LEU A 1 97 ? 4.349 13.078 3.892 1.00 47.16 97 LEU A CA 1
ATOM 777 C C . LEU A 1 97 ? 3.329 13.877 3.067 1.00 47.16 97 LEU A C 1
ATOM 779 O O . LEU A 1 97 ? 3.210 13.651 1.870 1.00 47.16 97 LEU A O 1
ATOM 783 N N . ILE A 1 98 ? 2.638 14.845 3.680 1.00 46.66 98 ILE A N 1
ATOM 784 C CA . ILE A 1 98 ? 1.722 15.788 3.001 1.00 46.66 98 ILE A CA 1
ATOM 785 C C . ILE A 1 98 ? 2.398 17.172 2.831 1.00 46.66 98 ILE A C 1
ATOM 787 O O . ILE A 1 98 ? 1.778 18.161 2.456 1.00 46.66 98 ILE A O 1
ATOM 791 N N . ALA A 1 99 ? 3.709 17.267 3.080 1.00 42.47 99 ALA A N 1
ATOM 792 C CA . ALA A 1 99 ? 4.494 18.466 2.768 1.00 42.47 99 ALA A CA 1
ATOM 793 C C . ALA A 1 99 ? 4.831 18.582 1.267 1.00 42.47 99 ALA A C 1
ATOM 795 O O . ALA A 1 99 ? 5.395 19.585 0.835 1.00 42.47 99 ALA A O 1
ATOM 796 N N . THR A 1 100 ? 4.463 17.591 0.451 1.00 42.97 100 THR A N 1
ATOM 797 C CA . THR A 1 100 ? 4.474 17.701 -1.009 1.00 42.97 100 THR A CA 1
ATOM 798 C C . THR A 1 100 ? 3.106 18.225 -1.457 1.00 42.97 100 THR A C 1
ATOM 800 O O . THR A 1 100 ? 2.192 17.476 -1.785 1.00 42.97 100 THR A O 1
ATOM 803 N N . SER A 1 101 ? 2.963 19.552 -1.426 1.00 39.94 101 SER A N 1
ATOM 804 C CA . SER A 1 101 ? 1.934 20.300 -2.166 1.00 39.94 101 SER A CA 1
ATOM 805 C C . SER A 1 101 ? 0.486 20.275 -1.654 1.00 39.94 101 SER A C 1
ATOM 807 O O . SER A 1 101 ? -0.435 20.420 -2.453 1.00 39.94 101 SER A O 1
ATOM 809 N N . PHE A 1 102 ? 0.240 20.260 -0.344 1.00 38.78 102 PHE A N 1
ATOM 810 C CA . PHE A 1 102 ? -0.749 21.227 0.144 1.00 38.78 102 PHE A CA 1
ATOM 811 C C . PHE A 1 102 ? 0.026 22.498 0.462 1.00 38.78 102 PHE A C 1
ATOM 813 O O . PHE A 1 102 ? 0.410 22.755 1.600 1.00 38.78 102 PHE A O 1
ATOM 820 N N . THR A 1 103 ? 0.292 23.301 -0.571 1.00 39.59 103 THR A N 1
ATOM 821 C CA . THR A 1 103 ? 0.388 24.743 -0.362 1.00 39.59 103 THR A CA 1
ATOM 822 C C . THR A 1 103 ? -0.914 25.133 0.321 1.00 39.59 103 THR A C 1
ATOM 824 O O . THR A 1 103 ? -1.933 25.332 -0.340 1.00 39.59 103 THR A O 1
ATOM 827 N N . PHE A 1 104 ? -0.897 25.178 1.655 1.00 45.62 104 PHE A N 1
ATOM 828 C CA . PHE A 1 104 ? -1.750 26.081 2.400 1.00 45.62 104 PHE A CA 1
ATOM 829 C C . PHE A 1 104 ? -1.572 27.408 1.687 1.00 45.62 104 PHE A C 1
ATOM 831 O O . PHE A 1 104 ? -0.476 27.968 1.699 1.00 45.62 104 PHE A O 1
ATOM 838 N N . GLY A 1 105 ? -2.593 27.819 0.938 1.00 33.66 105 GLY A N 1
ATOM 839 C CA . GLY A 1 105 ? -2.603 29.126 0.323 1.00 33.66 105 GLY A CA 1
ATOM 840 C C . GLY A 1 105 ? -2.366 30.122 1.442 1.00 33.66 105 GLY A C 1
ATOM 841 O O . GLY A 1 105 ? -3.251 30.368 2.255 1.00 33.66 105 GLY A O 1
ATOM 842 N N . SER A 1 106 ? -1.147 30.650 1.513 1.00 43.22 106 SER A N 1
ATOM 843 C CA . SER A 1 106 ? -0.907 31.940 2.122 1.00 43.22 106 SER A CA 1
ATOM 844 C C . SER A 1 106 ? -1.714 32.939 1.317 1.00 43.22 106 SER A C 1
ATOM 846 O O . SER A 1 106 ? -1.303 33.350 0.238 1.00 43.22 106 SER A O 1
ATOM 848 N N . ILE A 1 107 ? -2.877 33.289 1.836 1.00 38.78 107 ILE A N 1
ATOM 849 C CA . ILE A 1 107 ? -3.547 34.553 1.563 1.00 38.78 107 ILE A CA 1
ATOM 850 C C . ILE A 1 107 ? -4.085 34.931 2.950 1.00 38.78 107 ILE A C 1
ATOM 852 O O . ILE A 1 107 ? -4.985 34.264 3.454 1.00 38.78 107 ILE A O 1
ATOM 856 N N . MET A 1 108 ? -3.266 35.592 3.779 1.00 35.34 108 MET A N 1
ATOM 857 C CA . MET A 1 108 ? -3.294 37.054 3.970 1.00 35.34 108 MET A CA 1
ATOM 858 C C . MET A 1 108 ? -4.698 37.648 3.913 1.00 35.34 108 MET A C 1
ATOM 860 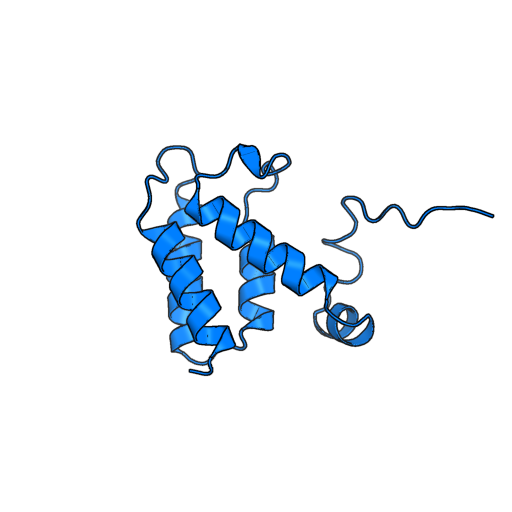O O . MET A 1 108 ? -5.325 37.571 2.837 1.00 35.34 108 MET A O 1
#

Radius of gyration: 14.42 Å; chains: 1; bounding box: 28×48×31 Å

pLDDT: mean 75.93, std 17.87, range [33.66, 95.19]

Organism: NCBI:txid480391